Protein AF-A0AAW2NT38-F1 (afdb_monomer_lite)

Organism: NCBI:txid2727403

InterPro domains:
  IPR001537 tRNA/rRNA methyltransferase, SpoU type [PF00588] (2-62)
  IPR016914 tRNA (cytidine/uridine-2'-O-)-methyltransferase TrmL [PTHR42971] (2-93)
  IPR029026 tRNA (guanine-N1-)-methyltransferase, N-terminal [G3DSA:3.40.1280.10] (1-80)
  IPR029028 Alpha/beta knot methyltransferases [SSF75217] (2-74)

Sequence (94 aa):
MQEFTYKKGDWLVFGSETSGLPPEALLDCKSKLLGGGTIRIPMVETYVRCLNLSVSVGIALYEASRQLNYEQLQNPSEPCINSETPFLTEDIFA

pLDDT: mean 75.07, std 17.77, range [38.47, 94.69]

Radius of gyration: 17.7 Å; chains: 1; bounding box: 42×47×36 Å

Foldseek 3Di:
DDDQQADPPDDDDWADQVPIDDPVVQVQQCDPVRHSHDDDDDDDVPPDPDDGPVVVVVVVVVVNCVSVVVPVVVDDDDPPPDPPPPPDPPDPPD

Structure (mmCIF, N/CA/C/O backbone):
data_AF-A0AAW2NT38-F1
#
_entry.id   AF-A0AAW2NT38-F1
#
loop_
_atom_site.group_PDB
_atom_site.id
_atom_site.type_symbol
_atom_site.label_atom_id
_atom_site.label_alt_id
_atom_site.label_comp_id
_atom_site.label_asym_id
_atom_site.label_entity_id
_atom_site.label_seq_id
_atom_site.pdbx_PDB_ins_code
_atom_site.Cartn_x
_atom_site.Cartn_y
_atom_site.Cartn_z
_atom_site.occupancy
_atom_site.B_iso_or_equiv
_atom_site.auth_seq_id
_atom_site.auth_comp_id
_atom_site.auth_asym_id
_atom_site.auth_atom_id
_atom_site.pdbx_PDB_model_num
ATOM 1 N N . MET A 1 1 ? 0.598 17.038 -2.126 1.00 47.09 1 MET A N 1
ATOM 2 C CA . MET A 1 1 ? 0.380 15.594 -1.905 1.00 47.09 1 MET A CA 1
ATOM 3 C C . MET A 1 1 ? -0.851 15.460 -1.038 1.00 47.09 1 MET A C 1
ATOM 5 O O . MET A 1 1 ? -0.941 16.192 -0.064 1.00 47.09 1 MET A O 1
ATOM 9 N N . GLN A 1 2 ? -1.817 14.636 -1.432 1.00 54.59 2 GLN A N 1
ATOM 10 C CA . GLN A 1 2 ? -2.989 14.374 -0.602 1.00 54.59 2 GLN A CA 1
ATOM 11 C C . GLN A 1 2 ? -2.567 13.382 0.483 1.00 54.59 2 GLN A C 1
ATOM 13 O O . GLN A 1 2 ? -2.059 12.310 0.162 1.00 54.59 2 GLN A O 1
ATOM 18 N N . GLU A 1 3 ? -2.683 13.777 1.745 1.00 66.81 3 GLU A N 1
ATOM 19 C CA . GLU A 1 3 ? -2.340 12.922 2.878 1.00 66.81 3 GLU A CA 1
ATOM 20 C C . GLU A 1 3 ? -3.499 11.942 3.091 1.00 66.81 3 GLU A C 1
ATOM 22 O O . GLU A 1 3 ? -4.630 12.354 3.352 1.00 66.81 3 GLU A O 1
ATOM 27 N N . PHE A 1 4 ? -3.250 10.653 2.860 1.00 83.62 4 PHE A N 1
ATOM 28 C CA . PHE A 1 4 ? -4.257 9.615 3.053 1.00 83.62 4 PHE A CA 1
ATOM 29 C C . PHE A 1 4 ? -4.303 9.208 4.527 1.00 83.62 4 PHE A C 1
ATOM 31 O O . PHE A 1 4 ? -3.254 8.956 5.122 1.00 83.62 4 PHE A O 1
ATOM 38 N N . THR A 1 5 ? -5.507 9.139 5.099 1.00 88.62 5 THR A N 1
ATOM 39 C CA . THR A 1 5 ? -5.721 8.718 6.489 1.00 88.62 5 THR A CA 1
ATOM 40 C C . THR A 1 5 ? -6.130 7.252 6.531 1.00 88.62 5 THR A C 1
ATOM 42 O O . THR A 1 5 ? -7.256 6.924 6.151 1.00 88.62 5 THR A O 1
ATOM 45 N N . TYR A 1 6 ? -5.238 6.391 7.019 1.00 88.94 6 TYR A N 1
ATOM 46 C CA . TYR A 1 6 ? -5.533 4.970 7.212 1.00 88.94 6 TYR A CA 1
ATOM 47 C C . TYR A 1 6 ? -6.482 4.758 8.394 1.00 88.94 6 TYR A C 1
ATOM 49 O O . TYR A 1 6 ? -6.412 5.454 9.410 1.00 88.94 6 TYR A O 1
ATOM 57 N N . LYS A 1 7 ? -7.356 3.761 8.273 1.00 87.94 7 LYS A N 1
ATOM 58 C CA . LYS A 1 7 ? -8.297 3.334 9.307 1.00 87.94 7 LYS A CA 1
ATOM 59 C C . LYS A 1 7 ? -8.106 1.858 9.633 1.00 87.94 7 LYS A C 1
ATOM 61 O O . LYS A 1 7 ? -7.619 1.059 8.835 1.00 87.94 7 LYS A O 1
ATOM 66 N N . LYS A 1 8 ? -8.512 1.477 10.843 1.00 86.88 8 LYS A N 1
ATOM 67 C CA . LYS A 1 8 ? -8.533 0.071 11.250 1.00 86.88 8 LYS A CA 1
ATOM 68 C C . LYS A 1 8 ? -9.514 -0.704 10.366 1.00 86.88 8 LYS A C 1
ATOM 70 O O . LYS A 1 8 ? -10.658 -0.286 10.212 1.00 86.88 8 LYS A O 1
ATOM 75 N N . GLY A 1 9 ? -9.064 -1.841 9.839 1.00 85.00 9 GLY A N 1
ATOM 76 C CA . GLY A 1 9 ? -9.838 -2.663 8.905 1.00 85.00 9 GLY A CA 1
ATOM 77 C C . GLY A 1 9 ? -9.627 -2.310 7.430 1.00 85.00 9 GLY A C 1
ATOM 78 O O . GLY A 1 9 ? -10.209 -2.979 6.580 1.00 85.00 9 GLY A O 1
ATOM 79 N N . ASP A 1 10 ? -8.793 -1.311 7.119 1.00 87.81 10 ASP A N 1
ATOM 80 C CA . ASP A 1 10 ? -8.400 -1.018 5.741 1.00 87.81 10 ASP A CA 1
ATOM 81 C C . ASP A 1 10 ? -7.529 -2.135 5.157 1.00 87.81 10 ASP A C 1
ATOM 83 O O . ASP A 1 10 ? -6.715 -2.758 5.843 1.00 87.81 10 ASP A O 1
ATOM 87 N N . TRP A 1 11 ? -7.673 -2.340 3.849 1.00 87.31 11 TRP A N 1
ATOM 88 C CA . TRP A 1 11 ? -6.915 -3.323 3.086 1.00 87.31 11 TRP A CA 1
ATOM 89 C C . TRP A 1 11 ? -5.908 -2.605 2.194 1.00 87.31 11 TRP A C 1
ATOM 91 O O . TRP A 1 11 ? -6.268 -1.720 1.416 1.00 87.31 11 TRP A O 1
ATOM 101 N N . LEU A 1 12 ? -4.641 -3.008 2.282 1.00 89.62 12 LEU A N 1
ATOM 102 C CA . LEU A 1 12 ? -3.590 -2.531 1.389 1.00 89.62 12 LEU A CA 1
ATOM 103 C C . LEU A 1 12 ? -3.427 -3.529 0.245 1.00 89.62 12 LEU A C 1
ATOM 105 O O . LEU A 1 12 ? -2.949 -4.645 0.446 1.00 89.62 12 LEU A O 1
ATOM 109 N N . VAL A 1 13 ? -3.833 -3.128 -0.957 1.00 89.44 13 VAL A N 1
ATOM 110 C CA . VAL A 1 13 ? -3.761 -3.974 -2.151 1.00 89.44 13 VAL A CA 1
ATOM 111 C C . VAL A 1 13 ? -2.549 -3.571 -2.980 1.00 89.44 13 VAL A C 1
ATOM 113 O O . VAL A 1 13 ? -2.400 -2.409 -3.359 1.00 89.44 13 VAL A O 1
ATOM 116 N N . PHE A 1 14 ? -1.692 -4.543 -3.284 1.00 90.50 14 PHE A N 1
ATOM 117 C CA . PHE A 1 14 ? -0.505 -4.339 -4.105 1.00 90.50 14 PHE A CA 1
ATOM 118 C C . PHE A 1 14 ? -0.582 -5.179 -5.370 1.00 90.50 14 PHE A C 1
ATOM 120 O O . PHE A 1 14 ? -1.070 -6.307 -5.368 1.00 90.50 14 PHE A O 1
ATOM 127 N N . GLY A 1 15 ? -0.084 -4.604 -6.456 1.00 89.56 15 GLY A N 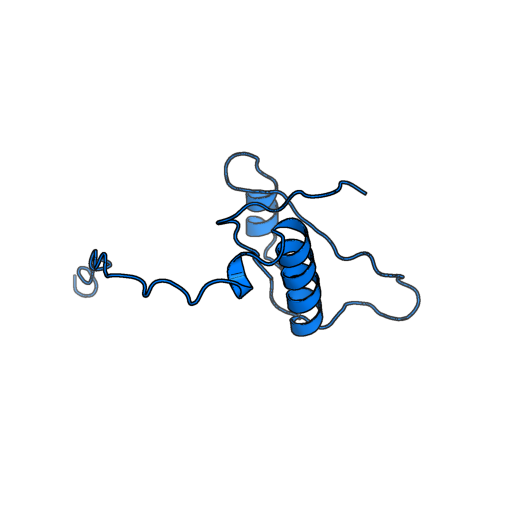1
ATOM 128 C CA . GLY A 1 15 ? 0.063 -5.301 -7.720 1.00 89.56 15 GLY A CA 1
ATOM 129 C C . GLY A 1 15 ? 1.352 -6.113 -7.805 1.00 89.56 15 GLY A C 1
ATOM 130 O O . GLY A 1 15 ? 2.206 -6.056 -6.921 1.00 89.56 15 GLY A O 1
ATOM 131 N N . SER A 1 16 ? 1.512 -6.835 -8.912 1.00 89.12 16 SER A N 1
ATOM 132 C CA . SER A 1 16 ? 2.759 -7.552 -9.207 1.00 89.12 16 SER A CA 1
ATOM 133 C C . SER A 1 16 ? 3.932 -6.586 -9.419 1.00 89.12 16 SER A C 1
ATOM 135 O O . SER A 1 16 ? 3.740 -5.452 -9.854 1.00 89.12 16 SER A O 1
ATOM 137 N N . GLU A 1 17 ? 5.163 -7.040 -9.169 1.00 86.56 17 GLU A N 1
ATOM 138 C CA . GLU A 1 17 ? 6.365 -6.210 -9.352 1.00 86.56 17 GLU A CA 1
ATOM 139 C C . GLU A 1 17 ? 6.565 -5.769 -10.812 1.00 86.56 17 GLU A C 1
ATOM 141 O O . GLU A 1 17 ? 7.024 -4.662 -11.078 1.00 86.56 17 GLU A O 1
ATOM 146 N N . THR A 1 18 ? 6.179 -6.616 -11.766 1.00 82.69 18 THR A N 1
ATOM 147 C CA . THR A 1 18 ? 6.359 -6.362 -13.199 1.00 82.69 18 THR A CA 1
ATOM 148 C C . THR A 1 18 ? 5.251 -5.519 -13.810 1.00 82.69 18 THR A C 1
ATOM 150 O O . THR A 1 18 ? 5.517 -4.711 -14.697 1.00 82.69 18 THR A O 1
ATOM 153 N N . SER A 1 19 ? 4.007 -5.736 -13.383 1.00 83.81 19 SER A N 1
ATOM 154 C CA . SER A 1 19 ? 2.826 -5.219 -14.085 1.00 83.81 19 SER A CA 1
ATOM 155 C C . SER A 1 19 ? 1.967 -4.303 -13.219 1.00 83.81 19 SER A C 1
ATOM 157 O O . SER A 1 19 ? 1.058 -3.662 -13.734 1.00 83.81 19 SER A O 1
ATOM 159 N N . GLY A 1 20 ? 2.253 -4.204 -11.920 1.00 86.75 20 GLY A N 1
ATOM 160 C CA . GLY A 1 20 ? 1.457 -3.414 -10.992 1.00 86.75 20 GLY A CA 1
ATOM 161 C C . GLY A 1 20 ? 0.038 -3.959 -10.839 1.00 86.75 20 GLY A C 1
ATOM 162 O O . GLY A 1 20 ? -0.198 -5.165 -10.967 1.00 86.75 20 GLY A O 1
ATOM 163 N N . LEU A 1 21 ? -0.887 -3.070 -10.463 1.00 86.81 21 LEU A N 1
ATOM 164 C CA . LEU A 1 21 ? -2.313 -3.380 -10.368 1.00 86.81 21 LEU A CA 1
ATOM 165 C C . LEU A 1 21 ? -2.949 -3.323 -11.762 1.00 86.81 21 LEU A C 1
ATOM 167 O O . LEU A 1 21 ? -2.616 -2.416 -12.531 1.00 86.81 21 LEU A O 1
ATOM 171 N N . PRO A 1 22 ? -3.880 -4.240 -12.080 1.00 86.75 22 PRO A N 1
ATOM 172 C CA . PRO A 1 22 ? -4.601 -4.184 -13.341 1.00 86.75 22 PRO A CA 1
ATOM 173 C C . PRO A 1 22 ? -5.412 -2.874 -13.438 1.00 86.75 22 PRO A C 1
ATOM 175 O O . PRO A 1 22 ? -5.873 -2.361 -12.408 1.00 86.75 22 PRO A O 1
ATOM 178 N N . PRO A 1 23 ? -5.579 -2.297 -14.644 1.00 84.50 23 PRO A N 1
ATOM 179 C CA . PRO A 1 23 ? -6.301 -1.039 -14.842 1.00 84.50 23 PRO A CA 1
ATOM 180 C C . PRO A 1 23 ? -7.710 -1.039 -14.245 1.00 84.50 23 PRO A C 1
ATOM 182 O O . PRO A 1 23 ? -8.145 -0.022 -13.711 1.00 84.50 23 PRO A O 1
ATOM 185 N N . GLU A 1 24 ? -8.394 -2.179 -14.292 1.00 85.12 24 GLU A N 1
ATOM 186 C CA . GLU A 1 24 ? -9.735 -2.382 -13.748 1.00 85.12 24 GLU A CA 1
ATOM 187 C C . GLU A 1 24 ? -9.738 -2.175 -12.228 1.00 85.12 24 GLU A C 1
ATOM 189 O O . GLU A 1 24 ? -10.497 -1.355 -11.720 1.00 85.12 24 GLU A O 1
ATOM 194 N N . ALA A 1 25 ? -8.791 -2.795 -11.512 1.00 81.75 25 ALA A N 1
ATOM 195 C CA . ALA A 1 25 ? -8.646 -2.605 -10.069 1.00 81.75 25 ALA A CA 1
ATOM 196 C C . ALA A 1 25 ? -8.291 -1.153 -9.712 1.00 81.75 25 ALA A C 1
ATOM 198 O O . ALA A 1 25 ? -8.778 -0.616 -8.722 1.00 81.75 25 ALA A O 1
ATOM 199 N N . LEU A 1 26 ? -7.473 -0.476 -10.526 1.00 81.12 26 LEU A N 1
ATOM 200 C CA . LEU A 1 26 ? -7.164 0.943 -10.316 1.00 81.12 26 LEU A CA 1
ATOM 201 C C . LEU A 1 26 ? -8.390 1.844 -10.505 1.00 81.12 26 LEU A C 1
ATOM 203 O O . LEU A 1 26 ? -8.506 2.865 -9.823 1.00 81.12 26 LEU A O 1
ATOM 207 N N . LEU A 1 27 ? -9.284 1.504 -11.435 1.00 80.56 27 LEU A N 1
ATOM 208 C CA . LEU A 1 27 ? -10.543 2.216 -11.642 1.00 80.56 27 LEU A CA 1
ATOM 209 C C . LEU A 1 27 ? -11.506 1.972 -10.474 1.00 80.56 27 LEU A C 1
ATOM 211 O O . LEU A 1 27 ? -12.063 2.938 -9.946 1.00 80.56 27 LEU A O 1
ATOM 215 N N . ASP A 1 28 ? -11.615 0.730 -10.006 1.00 79.56 28 ASP A N 1
ATOM 216 C CA . ASP A 1 28 ? -12.442 0.367 -8.853 1.00 79.56 28 ASP A CA 1
ATOM 217 C C . ASP A 1 28 ? -11.952 1.051 -7.571 1.00 79.56 28 ASP A C 1
ATOM 219 O O . ASP A 1 28 ? -12.744 1.658 -6.849 1.00 79.56 28 ASP A O 1
ATOM 223 N N . CYS A 1 29 ? -10.635 1.078 -7.334 1.00 74.56 29 CYS A N 1
ATOM 224 C CA . CYS A 1 29 ? -10.037 1.776 -6.193 1.00 74.56 29 CYS A CA 1
ATOM 225 C C . CYS A 1 29 ? -10.212 3.305 -6.250 1.00 74.56 29 CYS A C 1
ATOM 227 O O . CYS A 1 29 ? -10.150 3.966 -5.211 1.00 74.56 29 CYS A O 1
ATOM 229 N N . LYS A 1 30 ? -10.416 3.888 -7.439 1.00 70.56 30 LYS A N 1
ATOM 230 C CA . LYS A 1 30 ? -10.725 5.320 -7.606 1.00 70.56 30 LYS A CA 1
ATOM 231 C C . LYS A 1 30 ? -12.212 5.628 -7.446 1.00 70.56 30 LYS A C 1
ATOM 233 O O . LYS A 1 30 ? -12.565 6.769 -7.138 1.00 70.56 30 LYS A O 1
ATOM 238 N N . SER A 1 31 ? -13.082 4.649 -7.669 1.00 66.25 31 SER A N 1
ATOM 239 C CA . SER A 1 31 ? -14.517 4.800 -7.473 1.00 66.25 31 SER A CA 1
ATOM 240 C C . SER A 1 31 ? -14.836 4.878 -5.980 1.00 66.25 31 SER A C 1
ATOM 242 O O . SER A 1 31 ? -14.548 3.954 -5.226 1.00 66.25 31 SER A O 1
ATOM 244 N N . LYS A 1 32 ? -15.491 5.961 -5.538 1.00 58.09 32 LYS A N 1
ATOM 245 C CA . LYS A 1 32 ? -15.893 6.172 -4.128 1.00 58.09 32 LYS A CA 1
ATOM 246 C C . LYS A 1 32 ? -16.799 5.067 -3.558 1.00 58.09 32 LYS A C 1
ATOM 248 O O . LYS A 1 32 ? -17.018 5.036 -2.354 1.00 58.09 32 LYS A O 1
ATOM 253 N N . LEU A 1 33 ? -17.371 4.227 -4.422 1.00 52.94 33 LEU A N 1
ATOM 254 C CA . LEU A 1 33 ? -18.280 3.135 -4.067 1.00 52.94 33 LEU A CA 1
ATOM 255 C C . LEU A 1 33 ? -17.556 1.867 -3.591 1.00 52.94 33 LEU A C 1
ATOM 257 O O . LEU A 1 33 ? -18.123 1.129 -2.795 1.00 52.94 33 LEU A O 1
ATOM 261 N N . LEU A 1 34 ? -16.333 1.618 -4.068 1.00 51.12 34 LEU A N 1
ATOM 262 C CA . LEU A 1 34 ? -15.559 0.402 -3.770 1.00 51.12 34 LEU A CA 1
ATOM 263 C C . LEU A 1 34 ? -14.161 0.703 -3.212 1.00 51.12 34 LEU A C 1
ATOM 265 O O . LEU A 1 34 ? -13.540 -0.163 -2.603 1.00 51.12 34 LEU A O 1
ATOM 269 N N . GLY A 1 35 ? -13.654 1.919 -3.414 1.00 56.41 35 GLY A N 1
ATOM 270 C CA . GLY A 1 35 ? -12.258 2.256 -3.187 1.00 56.41 35 GLY A CA 1
ATOM 271 C C . GLY A 1 35 ? -12.011 3.273 -2.078 1.00 56.41 35 GLY A C 1
ATOM 272 O O . GLY A 1 35 ? -12.712 4.276 -1.949 1.00 56.41 35 GLY A O 1
ATOM 273 N N . GLY A 1 36 ? -10.924 3.045 -1.337 1.00 65.94 36 GLY A N 1
ATOM 274 C CA . GLY A 1 36 ? -10.312 4.025 -0.438 1.00 65.94 36 GLY A CA 1
ATOM 275 C C . GLY A 1 36 ? -9.428 5.050 -1.158 1.00 65.94 36 GLY A C 1
ATOM 276 O O . GLY A 1 36 ? -8.908 5.947 -0.519 1.00 65.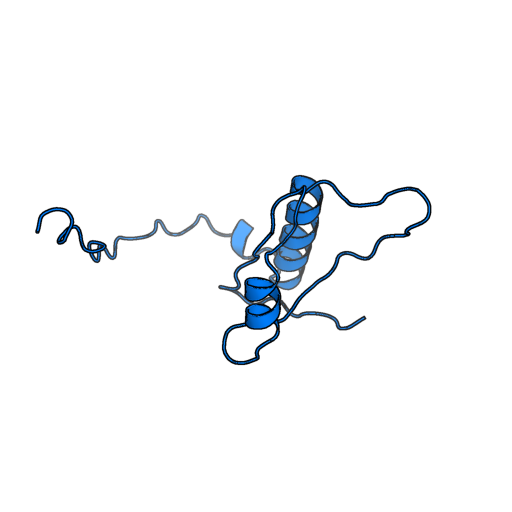94 36 GLY A O 1
ATOM 277 N N . GLY A 1 37 ? -9.256 4.975 -2.479 1.00 76.56 37 GL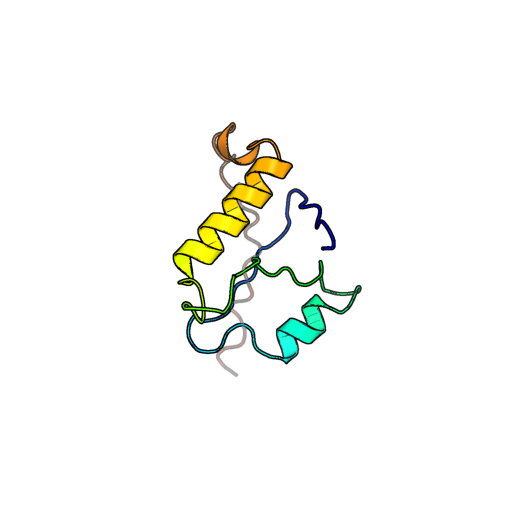Y A N 1
ATOM 278 C CA . GLY A 1 37 ? -8.322 5.815 -3.232 1.00 76.56 37 GLY A CA 1
ATOM 279 C C . GLY A 1 37 ? -7.035 5.081 -3.615 1.00 76.56 37 GLY A C 1
ATOM 280 O O . GLY A 1 37 ? -6.871 3.888 -3.377 1.00 76.56 37 GLY A O 1
ATOM 281 N N . THR A 1 38 ? -6.116 5.797 -4.266 1.00 83.69 38 THR A N 1
ATOM 282 C CA . THR A 1 38 ? -4.829 5.253 -4.728 1.00 83.69 38 THR A CA 1
ATOM 283 C C . THR A 1 38 ? -3.690 6.071 -4.139 1.00 83.69 38 THR A C 1
ATOM 285 O O . THR A 1 38 ? -3.669 7.295 -4.274 1.00 83.69 38 THR A O 1
ATOM 288 N N . ILE A 1 39 ? -2.726 5.394 -3.519 1.00 86.56 39 ILE A N 1
ATOM 289 C CA . ILE A 1 39 ? -1.564 6.010 -2.873 1.00 86.56 39 ILE A CA 1
ATOM 290 C C . ILE A 1 39 ? -0.317 5.654 -3.682 1.00 86.56 39 ILE A C 1
ATOM 292 O O . ILE A 1 39 ? -0.207 4.555 -4.225 1.00 86.56 39 ILE A O 1
ATOM 296 N N . ARG A 1 40 ? 0.636 6.584 -3.772 1.00 87.38 40 ARG A N 1
ATOM 297 C CA . ARG A 1 40 ? 1.937 6.359 -4.410 1.00 87.38 40 ARG A CA 1
ATOM 298 C C . ARG A 1 40 ? 3.053 6.796 -3.471 1.00 87.38 40 ARG A C 1
ATOM 300 O O . ARG A 1 40 ? 2.988 7.887 -2.912 1.00 87.38 40 ARG A O 1
ATOM 307 N N . ILE A 1 41 ? 4.095 5.973 -3.364 1.00 88.88 41 ILE A N 1
ATOM 308 C CA . ILE A 1 41 ? 5.336 6.333 -2.671 1.00 88.88 41 ILE A CA 1
ATOM 309 C C . ILE A 1 41 ? 6.085 7.359 -3.538 1.00 88.88 41 ILE A C 1
ATOM 311 O O . ILE A 1 41 ? 6.370 7.068 -4.708 1.00 88.88 41 ILE A O 1
ATOM 315 N N . PRO A 1 42 ? 6.390 8.560 -3.016 1.00 87.94 42 PRO A N 1
ATOM 316 C CA . PRO A 1 42 ? 7.192 9.540 -3.738 1.00 87.94 42 PRO A CA 1
ATOM 317 C C . PRO A 1 42 ? 8.570 8.961 -4.076 1.00 87.94 42 PRO A C 1
ATOM 319 O O . PRO A 1 42 ? 9.257 8.435 -3.205 1.00 87.94 42 PRO A O 1
ATOM 322 N N . MET A 1 43 ? 8.982 9.064 -5.338 1.00 84.81 43 MET A N 1
ATOM 323 C CA . MET A 1 43 ? 10.295 8.621 -5.814 1.00 84.81 43 MET A CA 1
ATOM 324 C C . MET A 1 43 ? 10.942 9.730 -6.637 1.00 84.81 43 MET A C 1
ATOM 326 O O . MET A 1 43 ? 10.261 10.405 -7.409 1.00 84.81 43 MET A O 1
ATOM 330 N N . VAL A 1 44 ? 12.256 9.902 -6.484 1.00 83.88 44 VAL A N 1
ATOM 331 C CA . VAL A 1 44 ? 13.051 10.775 -7.354 1.00 83.88 44 VAL A CA 1
ATOM 332 C C . VAL A 1 44 ? 13.452 9.963 -8.584 1.00 83.88 44 VAL A C 1
ATOM 334 O O . VAL A 1 44 ? 14.223 9.012 -8.483 1.00 83.88 44 VAL A O 1
ATOM 337 N N . GLU A 1 45 ? 12.918 10.325 -9.748 1.00 73.31 45 GLU A N 1
ATOM 338 C CA . GLU A 1 45 ? 12.991 9.522 -10.982 1.00 73.31 45 GLU A CA 1
ATOM 339 C C . GLU A 1 45 ? 14.348 9.610 -11.718 1.00 73.31 45 GLU A C 1
ATOM 341 O O . GLU A 1 45 ? 14.443 9.286 -12.897 1.00 73.31 45 GLU A O 1
ATOM 346 N N . THR A 1 46 ? 15.424 10.043 -11.052 1.00 73.75 46 THR A N 1
ATOM 347 C CA . THR A 1 46 ? 16.730 10.269 -11.698 1.00 73.75 46 THR A CA 1
ATOM 348 C C . THR A 1 46 ? 17.544 8.997 -11.936 1.00 73.75 46 THR A C 1
ATOM 350 O O . THR A 1 46 ? 18.274 8.939 -12.920 1.00 73.75 46 THR A O 1
ATOM 353 N N . TYR A 1 47 ? 17.427 7.978 -11.076 1.00 71.06 47 TYR A N 1
ATOM 354 C CA . TYR A 1 47 ? 18.242 6.752 -11.178 1.00 71.06 47 TYR A CA 1
ATOM 355 C C . TYR A 1 47 ? 17.473 5.446 -10.937 1.00 71.06 47 TYR A C 1
ATOM 357 O O . TYR A 1 47 ? 17.962 4.375 -11.293 1.00 71.06 47 TYR A O 1
ATOM 365 N N . VAL A 1 48 ? 16.276 5.505 -10.345 1.00 74.38 48 VAL A N 1
ATOM 366 C CA . VAL A 1 48 ? 15.514 4.317 -9.935 1.00 74.38 48 VAL A CA 1
ATOM 367 C C . VAL A 1 48 ? 14.112 4.385 -10.533 1.00 74.38 48 VAL A C 1
ATOM 369 O O . VAL A 1 48 ? 13.411 5.378 -10.362 1.00 74.38 48 VAL A O 1
ATOM 372 N N . ARG A 1 49 ? 13.711 3.329 -11.255 1.00 75.56 49 ARG A N 1
ATOM 373 C CA . ARG A 1 49 ? 12.413 3.264 -11.958 1.00 75.56 49 ARG A CA 1
ATOM 374 C C . ARG A 1 49 ? 11.263 2.804 -11.062 1.00 75.56 49 ARG A C 1
ATOM 376 O O . ARG A 1 49 ? 10.122 3.197 -11.282 1.00 75.56 49 ARG A O 1
ATOM 383 N N . CYS A 1 50 ? 11.559 1.972 -10.070 1.00 80.88 50 CYS A N 1
ATOM 384 C CA . CYS A 1 50 ? 10.594 1.457 -9.107 1.00 80.88 50 CYS A CA 1
ATOM 385 C C . CYS A 1 50 ? 11.315 0.952 -7.854 1.00 80.88 50 CYS A C 1
ATOM 387 O O . CYS A 1 50 ? 12.474 0.536 -7.916 1.00 80.88 50 CYS A O 1
ATOM 389 N N . LEU A 1 51 ? 10.614 0.965 -6.723 1.00 85.88 51 LEU A N 1
ATOM 390 C CA . LEU A 1 51 ? 11.018 0.202 -5.549 1.00 85.88 51 LEU A CA 1
ATOM 391 C C . LEU A 1 51 ? 10.632 -1.263 -5.746 1.00 85.88 51 LEU A C 1
ATOM 393 O O . LEU A 1 51 ? 9.636 -1.568 -6.402 1.00 85.88 51 LEU A O 1
ATOM 397 N N . ASN A 1 52 ? 11.395 -2.162 -5.132 1.00 91.25 52 ASN A N 1
ATOM 398 C CA . ASN A 1 52 ? 10.983 -3.553 -5.017 1.00 91.25 52 ASN A CA 1
ATOM 399 C C . ASN A 1 52 ? 9.631 -3.651 -4.284 1.00 91.25 52 ASN A C 1
ATOM 401 O O . ASN A 1 52 ? 9.322 -2.840 -3.399 1.00 91.25 52 ASN A O 1
ATOM 405 N N . LEU A 1 53 ? 8.834 -4.662 -4.634 1.00 91.25 53 LEU A N 1
ATOM 406 C CA . LEU A 1 53 ? 7.506 -4.851 -4.057 1.00 91.25 53 LEU A CA 1
ATOM 407 C C . LEU A 1 53 ? 7.555 -5.013 -2.529 1.00 91.25 53 LEU A C 1
ATOM 409 O O . LEU A 1 53 ? 6.787 -4.355 -1.834 1.00 91.25 53 LEU A O 1
ATOM 413 N N . SER A 1 54 ? 8.492 -5.800 -1.990 1.00 93.62 54 SER A N 1
ATOM 414 C CA . SER A 1 54 ? 8.606 -6.009 -0.535 1.00 93.62 54 SER A CA 1
ATOM 415 C C . SER A 1 54 ? 8.918 -4.713 0.219 1.00 93.62 54 SER A C 1
ATOM 417 O O . SER A 1 54 ? 8.329 -4.441 1.264 1.00 93.62 54 SER A O 1
ATOM 419 N N . VAL A 1 55 ? 9.779 -3.864 -0.351 1.00 93.62 55 VAL A N 1
ATOM 420 C CA . VAL A 1 55 ? 10.117 -2.550 0.212 1.00 93.62 55 VAL A CA 1
ATOM 421 C C . VAL A 1 55 ? 8.897 -1.635 0.179 1.00 93.62 55 VAL A C 1
ATOM 423 O O . VAL A 1 55 ? 8.604 -0.955 1.159 1.00 93.62 55 VAL A O 1
ATOM 426 N N . SER A 1 56 ? 8.149 -1.654 -0.924 1.00 93.25 56 SER A N 1
ATOM 427 C CA . SER A 1 56 ? 6.928 -0.860 -1.080 1.00 93.25 56 SER A CA 1
ATOM 428 C C . SER A 1 56 ? 5.848 -1.263 -0.071 1.00 93.25 56 SER A C 1
ATOM 430 O O . SER A 1 56 ? 5.246 -0.395 0.561 1.00 93.25 56 SER A O 1
ATOM 432 N N . VAL A 1 57 ? 5.646 -2.572 0.124 1.00 93.75 57 VAL A N 1
ATOM 433 C CA . VAL A 1 57 ? 4.735 -3.124 1.137 1.00 93.75 57 VAL A CA 1
ATOM 434 C C . VAL A 1 57 ? 5.173 -2.702 2.535 1.00 93.75 57 VAL A C 1
ATOM 436 O O . VAL A 1 57 ? 4.349 -2.217 3.305 1.00 93.75 57 VAL A O 1
ATOM 439 N N . GLY A 1 58 ? 6.466 -2.820 2.850 1.00 94.56 58 GLY A N 1
ATOM 440 C CA . GLY A 1 58 ? 7.012 -2.407 4.140 1.00 94.56 58 GLY A CA 1
ATOM 441 C C . GLY A 1 58 ? 6.763 -0.927 4.434 1.00 94.56 58 GLY A C 1
ATOM 442 O O . GLY A 1 58 ? 6.241 -0.595 5.494 1.00 94.56 58 GLY A O 1
ATOM 443 N N . ILE A 1 59 ? 7.064 -0.037 3.483 1.00 94.69 59 ILE A N 1
ATOM 444 C CA . ILE A 1 59 ? 6.837 1.410 3.638 1.00 94.69 59 ILE A CA 1
ATOM 445 C C . ILE A 1 59 ? 5.361 1.705 3.924 1.00 94.69 59 ILE A C 1
ATOM 447 O O . ILE A 1 59 ? 5.049 2.422 4.874 1.00 94.69 59 ILE A O 1
ATOM 451 N N . ALA A 1 60 ? 4.454 1.142 3.125 1.00 92.50 60 ALA A N 1
ATOM 452 C CA . ALA A 1 60 ? 3.022 1.367 3.284 1.00 92.50 60 ALA A CA 1
ATOM 453 C C . ALA A 1 60 ? 2.490 0.809 4.615 1.00 92.50 60 ALA A C 1
ATOM 455 O O . ALA A 1 60 ? 1.739 1.492 5.309 1.00 92.50 60 ALA A O 1
ATOM 456 N N . LEU A 1 61 ? 2.922 -0.395 5.004 1.00 92.75 61 LEU A N 1
ATOM 457 C CA . LEU A 1 61 ? 2.525 -1.030 6.259 1.00 92.75 61 LEU A CA 1
ATOM 458 C C . LEU A 1 61 ? 2.990 -0.224 7.474 1.00 92.75 61 LEU A C 1
ATOM 460 O O . LEU A 1 61 ? 2.219 -0.033 8.416 1.00 92.75 61 LEU A O 1
ATOM 464 N N . TYR A 1 62 ? 4.232 0.261 7.463 1.00 93.88 62 TYR A N 1
ATOM 465 C CA . TYR A 1 62 ? 4.762 1.059 8.566 1.00 93.88 62 TYR A CA 1
ATOM 466 C C . TYR A 1 62 ? 4.119 2.440 8.641 1.00 93.88 62 TYR A C 1
ATOM 468 O O . TYR A 1 62 ? 3.849 2.906 9.744 1.00 93.88 62 TYR A O 1
ATOM 476 N N . GLU A 1 63 ? 3.808 3.076 7.511 1.00 93.56 63 GLU A N 1
ATOM 477 C CA . GLU A 1 63 ? 3.085 4.350 7.525 1.00 93.56 63 GLU A CA 1
ATOM 478 C C . GLU A 1 63 ? 1.650 4.178 8.043 1.00 93.56 63 GLU A C 1
ATOM 480 O O . GLU A 1 63 ? 1.214 4.940 8.907 1.00 93.56 63 GLU A O 1
ATOM 485 N N . ALA A 1 64 ? 0.938 3.135 7.604 1.00 92.06 64 ALA A N 1
ATOM 486 C CA . ALA A 1 64 ? -0.383 2.811 8.138 1.00 92.06 64 ALA A CA 1
ATOM 487 C C . ALA A 1 64 ? -0.320 2.502 9.640 1.00 92.06 64 ALA A C 1
ATOM 489 O O . ALA A 1 64 ? -1.104 3.033 10.425 1.00 92.06 64 ALA A O 1
ATOM 490 N N . SER A 1 65 ? 0.662 1.703 10.063 1.00 92.12 65 SER A N 1
ATOM 491 C CA . SER A 1 65 ? 0.876 1.386 11.477 1.00 92.12 65 SER A CA 1
ATOM 492 C C . SER A 1 65 ? 1.179 2.634 12.300 1.00 92.12 65 SER A C 1
ATOM 494 O O . SER A 1 65 ? 0.627 2.786 13.385 1.00 92.12 65 SER A O 1
ATOM 496 N N . ARG A 1 66 ? 2.000 3.555 11.781 1.00 94.19 66 ARG A N 1
ATOM 497 C CA . ARG A 1 66 ? 2.329 4.825 12.437 1.00 94.19 66 ARG A CA 1
ATOM 498 C C . ARG A 1 66 ? 1.085 5.688 12.644 1.00 94.19 66 ARG A C 1
ATOM 500 O O . ARG A 1 66 ? 0.924 6.241 13.727 1.00 94.19 66 ARG A O 1
ATOM 507 N N . GLN A 1 67 ? 0.208 5.797 11.643 1.00 93.31 67 GLN A N 1
ATOM 508 C CA . GLN A 1 67 ? -1.052 6.544 11.771 1.00 93.31 67 GLN A CA 1
ATOM 509 C C . GLN A 1 67 ? -2.034 5.880 12.746 1.00 93.31 67 GLN A C 1
ATOM 511 O O . GLN A 1 67 ? -2.752 6.572 13.463 1.00 93.31 67 GLN A O 1
ATOM 516 N N . LEU A 1 68 ? -2.024 4.547 12.814 1.00 92.06 68 LEU A N 1
ATOM 517 C CA . LEU A 1 68 ? -2.833 3.744 13.735 1.00 92.06 68 LEU A CA 1
ATOM 518 C C . LEU A 1 68 ? -2.146 3.501 15.092 1.00 92.06 68 LEU A C 1
ATOM 520 O O . LEU A 1 68 ? -2.490 2.550 15.790 1.00 92.06 68 LEU A O 1
ATOM 524 N N . ASN A 1 69 ? -1.144 4.310 15.459 1.00 92.56 69 ASN A N 1
ATOM 525 C CA . ASN A 1 69 ? -0.412 4.229 16.732 1.00 92.56 69 ASN A CA 1
ATOM 526 C C . ASN A 1 69 ? 0.147 2.834 17.078 1.00 92.56 69 ASN A C 1
ATOM 528 O O . ASN A 1 69 ? 0.320 2.499 18.248 1.00 92.56 69 ASN A O 1
ATOM 532 N N . TYR A 1 70 ? 0.443 2.015 16.069 1.00 89.88 70 TYR A N 1
ATOM 533 C CA . TYR A 1 70 ? 0.916 0.638 16.215 1.00 89.88 70 TYR A CA 1
ATOM 534 C C . TYR A 1 70 ? 0.002 -0.256 17.071 1.00 89.88 70 TYR A C 1
ATOM 536 O O . TYR A 1 70 ? 0.462 -1.267 17.598 1.00 89.88 70 TYR A O 1
ATOM 544 N N . GLU A 1 71 ? -1.295 0.056 17.182 1.00 86.00 71 GLU A N 1
ATOM 545 C CA . GLU A 1 71 ? -2.258 -0.715 17.989 1.00 86.00 71 GLU A CA 1
ATOM 546 C C . GLU A 1 71 ? -2.291 -2.208 17.619 1.00 86.00 71 GLU A C 1
ATOM 548 O O . GLU A 1 71 ? -2.482 -3.071 18.476 1.00 86.00 71 GLU A O 1
ATOM 553 N N . GLN A 1 72 ? -2.047 -2.516 16.342 1.00 78.56 72 GLN A N 1
ATOM 554 C CA . GLN A 1 72 ? -1.954 -3.878 15.805 1.00 78.56 72 GLN A CA 1
ATOM 555 C C . GLN A 1 72 ? -0.747 -4.681 16.323 1.00 78.56 72 GLN A C 1
ATOM 557 O O . GLN A 1 72 ? -0.770 -5.904 16.269 1.00 78.56 72 GLN A O 1
ATOM 562 N N . LEU A 1 73 ? 0.300 -4.014 16.820 1.00 78.38 73 LEU A N 1
ATOM 563 C CA . LEU A 1 73 ? 1.498 -4.652 17.380 1.00 78.38 73 LEU A CA 1
ATOM 564 C C . LEU A 1 73 ? 1.441 -4.771 18.910 1.00 78.38 73 LEU A C 1
ATOM 566 O O . LEU A 1 73 ? 2.256 -5.481 19.493 1.00 78.38 73 LEU A O 1
ATOM 570 N N . GLN A 1 74 ? 0.521 -4.056 19.566 1.00 70.75 74 GLN A N 1
ATOM 571 C CA . GLN A 1 74 ? 0.454 -3.966 21.030 1.00 70.75 74 GLN A CA 1
ATOM 572 C C . GLN A 1 74 ? -0.470 -5.003 21.679 1.00 70.75 74 GLN A C 1
ATOM 574 O O . GLN A 1 74 ? -0.403 -5.186 22.892 1.00 70.75 74 GLN A O 1
ATOM 579 N N . ASN A 1 75 ? -1.288 -5.713 20.899 1.00 60.75 75 ASN A N 1
ATOM 580 C CA . ASN A 1 75 ? -2.149 -6.775 21.409 1.00 60.75 75 ASN A CA 1
ATOM 581 C C . ASN A 1 75 ? -1.777 -8.106 20.744 1.00 60.75 75 ASN A C 1
ATOM 583 O O . ASN A 1 75 ? -1.685 -8.142 19.515 1.00 60.75 75 ASN A O 1
ATOM 587 N N . PRO A 1 76 ? -1.597 -9.209 21.498 1.00 55.50 76 PRO A N 1
ATOM 588 C CA . PRO A 1 76 ? -1.675 -10.526 20.887 1.00 55.50 76 PRO A CA 1
ATOM 589 C C . PRO A 1 76 ? -3.055 -10.611 20.239 1.00 55.50 76 PRO A C 1
ATOM 591 O O . PRO A 1 76 ? -4.065 -10.380 20.902 1.00 55.50 76 PRO A O 1
ATOM 594 N N . SER A 1 77 ? -3.080 -10.844 18.928 1.00 55.94 77 SER A N 1
ATOM 595 C CA . SER A 1 77 ? -4.303 -11.071 18.165 1.00 55.94 77 SER A CA 1
ATOM 596 C C . SER A 1 77 ? -5.226 -11.981 18.968 1.00 55.94 77 SER A C 1
ATOM 598 O 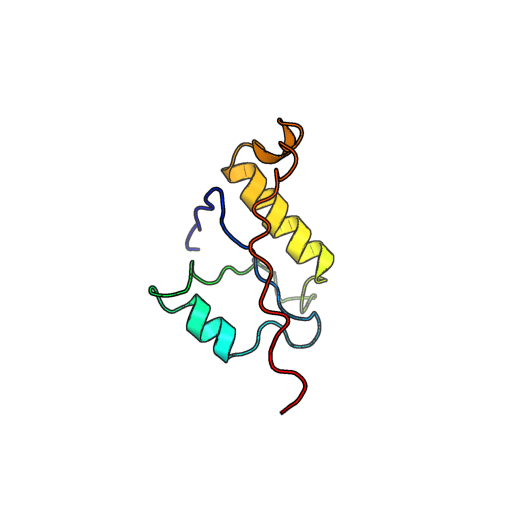O . SER A 1 77 ? -4.817 -13.095 19.311 1.00 55.94 77 SER A O 1
ATOM 600 N N . GLU A 1 78 ? -6.447 -11.526 19.268 1.00 53.16 78 GLU A N 1
ATOM 601 C CA . GLU A 1 78 ? -7.504 -12.473 19.611 1.00 53.16 78 GLU A CA 1
ATOM 602 C C . GLU A 1 78 ? -7.486 -13.538 18.509 1.00 53.16 78 GLU A C 1
ATOM 604 O O . GLU A 1 78 ? -7.456 -13.176 17.324 1.00 53.16 78 GLU A O 1
ATOM 609 N N . PRO A 1 79 ? -7.408 -14.836 18.851 1.00 49.19 79 PRO A N 1
ATOM 610 C CA . PRO A 1 79 ? -7.555 -15.862 17.838 1.00 49.19 79 PRO A CA 1
ATOM 611 C C . PRO A 1 79 ? -8.873 -15.581 17.123 1.00 49.19 79 PRO A C 1
ATOM 613 O O . PRO A 1 79 ? -9.875 -15.302 17.780 1.00 49.19 79 PRO A O 1
ATOM 616 N N . CYS A 1 80 ? -8.864 -15.617 15.790 1.00 43.41 80 CYS A N 1
ATOM 617 C CA . CYS A 1 80 ? -10.087 -15.621 15.004 1.00 43.41 80 CYS A CA 1
ATOM 618 C C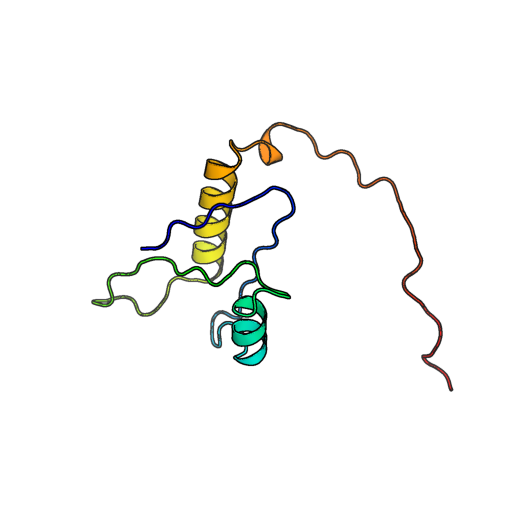 . CYS A 1 80 ? -10.946 -16.788 15.504 1.00 43.41 80 CYS A C 1
ATOM 620 O O . CYS A 1 80 ? -10.751 -17.927 15.087 1.00 43.41 80 CYS A O 1
ATOM 622 N N . ILE A 1 81 ? -11.854 -16.533 16.447 1.00 45.94 81 ILE A N 1
ATOM 623 C CA . ILE A 1 81 ? -12.855 -17.505 16.851 1.00 45.94 81 ILE A CA 1
ATOM 624 C C . ILE A 1 81 ? -13.821 -17.573 15.676 1.00 45.94 81 ILE A C 1
ATOM 626 O O . ILE A 1 81 ? -14.620 -16.668 15.449 1.00 45.94 81 ILE A O 1
ATOM 630 N N . ASN A 1 82 ? -13.632 -18.630 14.890 1.00 49.09 82 ASN A N 1
ATOM 631 C CA . ASN A 1 82 ? -14.572 -19.294 14.001 1.00 49.09 82 ASN A CA 1
ATOM 632 C C . ASN A 1 82 ? -15.943 -18.608 13.897 1.00 49.09 82 ASN A C 1
ATOM 634 O O . ASN A 1 82 ? -16.837 -18.843 14.708 1.00 49.09 82 ASN A O 1
ATOM 638 N N . SER A 1 83 ? -16.152 -17.870 12.811 1.00 42.22 83 SER A N 1
ATOM 639 C CA . SER A 1 83 ? -17.386 -18.073 12.059 1.00 42.22 83 SER A CA 1
ATOM 640 C C . SER A 1 83 ? -17.005 -18.842 10.803 1.00 42.22 83 SER A C 1
ATOM 642 O O . SER A 1 83 ? -16.758 -18.281 9.739 1.00 42.22 83 SER A O 1
ATOM 644 N N . GLU A 1 84 ? -16.905 -20.162 10.962 1.00 44.25 84 GLU A N 1
ATOM 645 C CA . GLU A 1 84 ? -17.142 -21.085 9.860 1.00 44.25 84 GLU A CA 1
ATOM 646 C C . GLU A 1 84 ? -18.541 -20.770 9.315 1.00 44.25 84 GLU A C 1
ATOM 648 O O . GLU A 1 84 ? -19.553 -21.281 9.785 1.00 44.25 84 GLU A O 1
ATOM 653 N N . THR A 1 85 ? -18.619 -19.864 8.347 1.00 40.66 85 THR A N 1
ATOM 654 C CA . THR A 1 85 ? -19.615 -20.020 7.297 1.00 40.66 85 THR A CA 1
ATOM 655 C C . THR A 1 85 ? -18.888 -20.790 6.201 1.00 40.66 85 THR A C 1
ATOM 657 O O . THR A 1 85 ? -17.893 -20.289 5.671 1.00 40.66 85 THR A O 1
ATOM 660 N N . PRO A 1 86 ? -19.268 -22.052 5.939 1.00 38.47 86 PRO A N 1
ATOM 661 C CA . PRO A 1 86 ? -18.598 -22.861 4.940 1.00 38.47 86 PRO A CA 1
ATOM 662 C C . PRO A 1 86 ? -18.774 -22.155 3.602 1.00 38.47 86 PRO A C 1
ATOM 664 O O . PRO A 1 86 ? -19.893 -21.907 3.151 1.00 38.47 86 PRO A O 1
ATOM 667 N N . PHE A 1 87 ? -17.652 -21.773 3.004 1.00 39.66 87 PHE A N 1
ATOM 668 C CA . PHE A 1 87 ? -17.592 -21.209 1.669 1.00 39.66 87 PHE A CA 1
ATOM 669 C C . PHE A 1 87 ? -17.992 -22.327 0.698 1.00 39.66 87 PHE A C 1
ATOM 671 O O . PHE A 1 87 ? -17.148 -23.122 0.301 1.00 39.66 87 PHE A O 1
ATOM 678 N N . LEU A 1 88 ? -19.305 -22.440 0.465 1.00 43.06 88 LEU A N 1
ATOM 679 C CA . LEU A 1 88 ? -20.007 -23.193 -0.579 1.00 43.06 88 LEU A CA 1
ATOM 680 C C . LEU A 1 88 ? -19.114 -24.165 -1.366 1.00 43.06 88 LEU A C 1
ATOM 682 O O . LEU A 1 88 ? -18.585 -23.838 -2.425 1.00 43.06 88 LEU A O 1
ATOM 686 N N . THR A 1 89 ? -18.977 -25.379 -0.838 1.00 43.97 89 THR A N 1
ATOM 687 C CA . THR A 1 89 ? -18.469 -26.554 -1.555 1.00 43.97 89 THR A CA 1
ATOM 688 C C . THR A 1 89 ? -19.622 -27.331 -2.194 1.00 43.97 89 THR A C 1
ATOM 690 O O . THR A 1 89 ? -19.714 -28.542 -2.042 1.00 43.97 89 THR A O 1
ATOM 693 N N . GLU A 1 90 ? -20.514 -26.660 -2.916 1.00 51.28 90 GLU A N 1
ATOM 694 C CA . GLU A 1 90 ? -21.444 -27.331 -3.829 1.00 51.28 90 GLU A CA 1
ATOM 695 C C . GLU A 1 90 ? -21.426 -26.577 -5.164 1.00 51.28 90 GLU A C 1
ATOM 697 O O . GLU A 1 90 ? -21.359 -25.352 -5.168 1.00 51.28 90 GLU A O 1
ATOM 702 N N . ASP A 1 91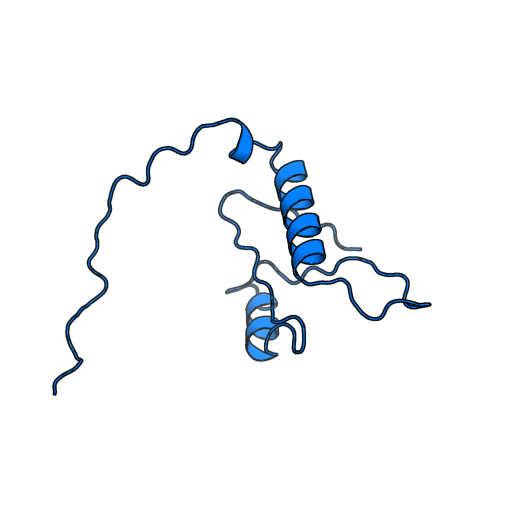 ? -21.403 -27.337 -6.264 1.00 49.78 91 ASP A N 1
ATOM 703 C CA . ASP A 1 91 ? -21.398 -26.920 -7.684 1.00 49.78 91 ASP A CA 1
ATOM 704 C C . ASP A 1 91 ? -20.083 -27.099 -8.472 1.00 49.78 91 ASP A C 1
ATOM 706 O O . ASP A 1 91 ? -19.865 -26.473 -9.507 1.00 49.78 91 ASP A O 1
ATOM 710 N N . ILE A 1 92 ? -19.236 -28.055 -8.076 1.00 55.34 92 ILE A N 1
ATOM 711 C CA . ILE A 1 92 ? -18.315 -28.724 -9.017 1.00 55.34 92 ILE A CA 1
ATOM 712 C C . ILE A 1 92 ? -18.774 -30.173 -9.161 1.00 55.34 92 ILE A C 1
ATOM 714 O O . ILE A 1 92 ? -18.132 -31.050 -8.617 1.00 55.34 92 ILE A O 1
ATOM 718 N N . PHE A 1 93 ? -19.938 -30.404 -9.770 1.00 42.12 93 PHE A N 1
ATOM 719 C CA . PHE A 1 93 ? -20.353 -31.616 -10.504 1.00 42.12 93 PHE A CA 1
ATOM 720 C C . PHE A 1 93 ? -21.840 -31.456 -10.856 1.00 42.12 93 PHE A C 1
ATOM 722 O O . PHE A 1 93 ? -22.718 -31.992 -10.180 1.00 42.12 93 PHE A O 1
ATOM 729 N N . ALA A 1 94 ? -22.105 -30.708 -11.924 1.00 44.69 94 ALA A N 1
ATOM 730 C CA . ALA A 1 94 ? -23.315 -30.812 -12.731 1.00 44.69 94 ALA A CA 1
ATOM 731 C C . ALA A 1 94 ? -22.914 -30.678 -14.203 1.00 44.69 94 ALA A C 1
ATOM 733 O O . ALA A 1 94 ? -22.061 -29.806 -14.492 1.00 44.69 94 ALA A O 1
#

Secondary structure (DSSP, 8-state):
-------TT------BTTTBS-HHHHHHHHSTTT----------TTT-S---HHHHHHHHHHHHHHHTTTHHHHS----------------S--